Protein AF-A0A497SEB9-F1 (afdb_monomer_lite)

Structure (mmCIF, N/CA/C/O backbone):
data_AF-A0A497SEB9-F1
#
_entry.id   AF-A0A497SEB9-F1
#
loop_
_atom_site.group_PDB
_atom_site.id
_atom_site.type_symbol
_atom_site.label_atom_id
_atom_site.label_alt_id
_atom_site.label_comp_id
_atom_site.label_asym_id
_atom_site.label_entity_id
_atom_site.label_seq_id
_atom_site.pdbx_PDB_ins_code
_atom_site.Cartn_x
_atom_site.Cartn_y
_atom_site.Cartn_z
_atom_site.occupancy
_atom_site.B_iso_or_equiv
_atom_site.auth_seq_id
_atom_site.auth_comp_id
_atom_site.auth_asym_id
_atom_site.auth_atom_id
_atom_site.pdbx_PDB_model_num
ATOM 1 N N . MET A 1 1 ? 21.682 1.778 -22.127 1.00 56.69 1 MET A N 1
ATOM 2 C CA . MET A 1 1 ? 21.950 1.004 -20.897 1.00 56.69 1 MET A CA 1
ATOM 3 C C . MET A 1 1 ? 21.767 -0.451 -21.247 1.00 56.69 1 MET A C 1
ATOM 5 O O . MET A 1 1 ? 20.725 -0.800 -21.787 1.00 56.69 1 MET A O 1
ATOM 9 N N . ASP A 1 2 ? 22.779 -1.269 -21.008 1.00 78.88 2 ASP A N 1
ATOM 10 C CA . ASP A 1 2 ? 22.796 -2.646 -21.496 1.00 78.88 2 ASP A CA 1
ATOM 11 C C . ASP A 1 2 ? 21.951 -3.517 -20.563 1.00 78.88 2 ASP A C 1
ATOM 13 O O . ASP A 1 2 ? 21.949 -3.299 -19.348 1.00 78.88 2 ASP A O 1
ATOM 17 N N . PHE A 1 3 ? 21.255 -4.522 -21.093 1.00 71.31 3 PHE A N 1
ATOM 18 C CA . PHE A 1 3 ? 20.367 -5.392 -20.308 1.00 71.31 3 PHE A CA 1
ATOM 19 C C . PHE A 1 3 ? 21.062 -5.971 -19.057 1.00 71.31 3 PHE A C 1
ATOM 21 O O . PHE A 1 3 ? 20.499 -5.959 -17.961 1.00 71.31 3 PHE A O 1
ATOM 28 N N . GLY A 1 4 ? 22.339 -6.352 -19.175 1.00 78.81 4 GLY A N 1
ATOM 29 C CA . GLY A 1 4 ? 23.147 -6.822 -18.044 1.00 78.81 4 GLY A CA 1
ATOM 30 C C . GLY A 1 4 ? 23.343 -5.779 -16.936 1.00 78.81 4 GLY A C 1
ATOM 31 O O . GLY A 1 4 ? 23.284 -6.118 -15.755 1.00 78.81 4 GLY A O 1
ATOM 32 N N . THR A 1 5 ? 23.490 -4.499 -17.291 1.00 77.06 5 THR A N 1
ATOM 33 C CA . THR A 1 5 ? 23.619 -3.405 -16.311 1.00 77.06 5 THR A CA 1
ATOM 34 C C . THR A 1 5 ? 22.312 -3.160 -15.556 1.00 77.06 5 THR A C 1
ATOM 36 O O . THR A 1 5 ? 22.334 -2.914 -14.350 1.00 77.06 5 THR A O 1
ATOM 39 N N . THR A 1 6 ? 21.163 -3.312 -16.226 1.00 78.62 6 THR A N 1
ATOM 40 C CA . THR A 1 6 ? 19.843 -3.159 -15.592 1.00 78.62 6 THR A CA 1
ATOM 41 C C . THR A 1 6 ? 19.526 -4.298 -14.623 1.00 78.62 6 THR A C 1
ATOM 43 O O . THR A 1 6 ? 19.031 -4.049 -13.525 1.00 78.62 6 THR A O 1
ATOM 46 N N . LEU A 1 7 ? 19.895 -5.535 -14.969 1.00 74.75 7 LEU A N 1
ATOM 47 C CA . LEU A 1 7 ? 19.727 -6.713 -14.113 1.00 74.75 7 LEU A CA 1
ATOM 48 C C . LEU A 1 7 ? 20.609 -6.642 -12.861 1.00 74.75 7 LEU A C 1
ATOM 50 O O . LEU A 1 7 ? 20.145 -6.930 -11.756 1.00 74.75 7 LEU A O 1
ATOM 54 N N . ALA A 1 8 ? 21.858 -6.198 -13.022 1.00 81.62 8 ALA A N 1
ATOM 55 C CA . ALA A 1 8 ? 22.769 -5.980 -11.905 1.00 81.62 8 ALA A CA 1
ATOM 56 C C . ALA A 1 8 ? 22.248 -4.888 -10.957 1.00 81.62 8 ALA A C 1
ATOM 58 O O . ALA A 1 8 ? 22.219 -5.094 -9.743 1.00 81.62 8 ALA A O 1
ATOM 59 N N . ALA A 1 9 ? 21.767 -3.763 -11.498 1.00 77.81 9 ALA A N 1
ATOM 60 C CA . ALA A 1 9 ? 21.178 -2.691 -10.700 1.00 77.81 9 ALA A CA 1
ATOM 61 C C . ALA A 1 9 ? 19.960 -3.182 -9.900 1.00 77.81 9 ALA A C 1
ATOM 63 O O . ALA A 1 9 ? 19.887 -2.948 -8.695 1.00 77.81 9 ALA A O 1
ATOM 64 N N . PHE A 1 10 ? 19.060 -3.942 -10.533 1.00 78.06 10 PHE A N 1
ATOM 65 C CA . PHE A 1 10 ? 17.871 -4.493 -9.877 1.00 78.06 10 PHE A CA 1
ATOM 66 C C . PHE A 1 10 ? 18.226 -5.461 -8.739 1.00 78.06 10 PHE A C 1
ATOM 68 O O . PHE A 1 10 ? 17.668 -5.376 -7.642 1.00 78.06 10 PHE A O 1
ATOM 75 N N . GLY A 1 11 ? 19.199 -6.350 -8.974 1.00 85.06 11 GLY A N 1
ATOM 76 C CA . GLY A 1 11 ? 19.705 -7.270 -7.955 1.00 85.06 11 GLY A CA 1
ATOM 77 C C . GLY A 1 11 ? 20.298 -6.535 -6.751 1.00 85.06 11 GLY A C 1
ATOM 78 O O . GLY A 1 11 ? 19.994 -6.868 -5.604 1.00 85.06 11 GLY A O 1
ATOM 79 N N . ILE A 1 12 ? 21.076 -5.478 -6.998 1.00 89.50 12 ILE A N 1
ATOM 80 C CA . ILE A 1 12 ? 21.656 -4.638 -5.943 1.00 89.50 12 ILE A CA 1
ATOM 81 C C . ILE A 1 12 ? 20.555 -3.942 -5.131 1.00 89.50 12 ILE A C 1
ATOM 83 O O . ILE A 1 12 ? 20.603 -3.958 -3.899 1.00 89.50 12 ILE A O 1
ATOM 87 N N . THR A 1 13 ? 19.528 -3.385 -5.781 1.00 84.31 13 THR A N 1
ATOM 88 C CA . THR A 1 13 ? 18.417 -2.718 -5.083 1.00 84.31 13 THR A CA 1
ATOM 89 C C . THR A 1 13 ? 17.655 -3.676 -4.165 1.00 84.31 13 THR A C 1
ATOM 91 O O . THR A 1 13 ? 17.370 -3.326 -3.018 1.00 84.31 13 THR A O 1
ATOM 94 N N . ILE A 1 14 ? 17.378 -4.905 -4.619 1.00 85.44 14 ILE A N 1
ATOM 95 C CA . ILE A 1 14 ? 16.707 -5.928 -3.800 1.00 85.44 14 ILE A CA 1
ATOM 96 C C . ILE A 1 14 ? 17.558 -6.289 -2.576 1.00 85.44 14 ILE A C 1
ATOM 98 O O . ILE A 1 14 ? 17.033 -6.348 -1.461 1.00 85.44 14 ILE A O 1
ATOM 102 N N . CYS A 1 15 ? 18.869 -6.472 -2.752 1.00 86.31 15 CYS A N 1
ATOM 103 C CA . CYS A 1 15 ? 19.789 -6.757 -1.649 1.00 86.31 15 CYS A CA 1
ATOM 104 C C . CYS A 1 15 ? 19.810 -5.629 -0.607 1.00 86.31 15 CYS A C 1
ATOM 106 O O . CYS A 1 15 ? 19.742 -5.896 0.596 1.00 86.31 15 CYS A O 1
ATOM 108 N N . ILE A 1 16 ? 19.833 -4.369 -1.052 1.00 88.56 16 ILE A N 1
ATOM 109 C CA . ILE A 1 16 ? 19.788 -3.199 -0.165 1.00 88.56 16 ILE A CA 1
ATOM 110 C C . ILE A 1 16 ? 18.454 -3.141 0.590 1.00 88.56 16 ILE A C 1
ATOM 112 O O . ILE A 1 16 ? 18.451 -2.963 1.810 1.00 88.56 16 ILE A O 1
ATOM 116 N N . MET A 1 17 ? 17.321 -3.350 -0.089 1.00 81.56 17 MET A N 1
ATOM 117 C CA . MET A 1 17 ? 16.002 -3.361 0.556 1.00 81.56 17 MET A CA 1
ATOM 118 C C . MET A 1 17 ? 15.869 -4.488 1.586 1.00 81.56 17 MET A C 1
ATOM 120 O O . MET A 1 17 ? 15.369 -4.259 2.690 1.00 81.56 17 MET A O 1
ATOM 124 N N . ALA A 1 18 ? 16.350 -5.691 1.266 1.00 81.12 18 ALA A N 1
ATOM 125 C CA . ALA A 1 18 ? 16.335 -6.828 2.182 1.00 81.12 18 ALA A CA 1
ATOM 126 C C . ALA A 1 18 ? 17.196 -6.565 3.428 1.00 81.12 18 ALA A C 1
ATOM 128 O O . ALA A 1 18 ? 16.783 -6.867 4.554 1.00 81.12 18 ALA A O 1
ATOM 129 N N . PHE A 1 19 ? 18.368 -5.952 3.243 1.00 88.06 19 PHE A N 1
ATOM 130 C CA . PHE A 1 19 ? 19.245 -5.569 4.343 1.00 88.06 19 PHE A CA 1
ATOM 131 C C . PHE A 1 19 ? 18.614 -4.483 5.224 1.00 88.06 19 PHE A C 1
ATOM 133 O O . PHE A 1 19 ? 18.552 -4.643 6.445 1.00 88.06 19 PHE A O 1
ATOM 140 N N . ALA A 1 20 ? 18.063 -3.428 4.619 1.00 83.44 20 ALA A N 1
ATOM 141 C CA . ALA A 1 20 ? 17.374 -2.353 5.329 1.00 83.44 20 ALA A CA 1
ATOM 142 C C . ALA A 1 20 ? 16.159 -2.865 6.120 1.00 83.44 20 ALA A C 1
ATOM 144 O O . ALA A 1 20 ? 15.943 -2.465 7.263 1.00 83.44 20 ALA A O 1
ATOM 145 N N . TRP A 1 21 ? 15.396 -3.808 5.561 1.00 79.25 21 TRP A N 1
ATOM 146 C CA . TRP A 1 21 ? 14.272 -4.443 6.250 1.00 79.25 21 TRP A CA 1
ATOM 147 C C . TRP A 1 21 ? 14.711 -5.311 7.435 1.00 79.25 21 TRP A C 1
ATOM 149 O O . TRP A 1 21 ? 14.083 -5.309 8.496 1.00 79.25 21 TRP A O 1
ATOM 159 N N . ARG A 1 22 ? 15.821 -6.043 7.290 1.00 81.25 22 ARG A N 1
ATOM 160 C CA . ARG A 1 22 ? 16.395 -6.820 8.394 1.00 81.25 22 ARG A CA 1
ATOM 161 C C . ARG A 1 22 ? 16.927 -5.907 9.501 1.00 81.25 22 ARG A C 1
ATOM 163 O O . ARG A 1 22 ? 16.768 -6.235 10.676 1.00 81.25 22 ARG A O 1
ATOM 170 N N . ALA A 1 23 ? 17.517 -4.770 9.139 1.00 79.75 23 ALA A N 1
ATOM 171 C CA . ALA A 1 23 ? 17.982 -3.760 10.081 1.00 79.75 23 ALA A CA 1
ATOM 172 C C . ALA A 1 23 ? 16.814 -3.066 10.806 1.00 79.75 23 ALA A C 1
ATOM 174 O O . ALA A 1 23 ? 16.842 -2.944 12.031 1.00 79.75 23 ALA A O 1
ATOM 175 N N . SER A 1 24 ? 15.744 -2.694 10.097 1.00 76.44 24 SER A N 1
ATOM 176 C CA . SER A 1 24 ? 14.596 -1.992 10.689 1.00 76.44 24 SER A CA 1
ATOM 177 C C . SER A 1 24 ? 13.860 -2.834 11.733 1.00 76.44 24 SER A C 1
ATOM 179 O O . SER A 1 24 ? 13.468 -2.313 12.777 1.00 76.44 24 SER A O 1
ATOM 181 N N . ARG A 1 25 ? 13.773 -4.155 11.526 1.00 71.75 25 ARG A N 1
ATOM 182 C CA . ARG A 1 25 ? 13.224 -5.098 12.516 1.00 71.75 25 ARG A CA 1
ATOM 183 C C . ARG A 1 25 ? 14.022 -5.166 13.822 1.00 71.75 25 ARG A C 1
ATOM 185 O O . ARG A 1 25 ? 13.456 -5.572 14.833 1.00 71.75 25 ARG A O 1
ATOM 192 N N . ARG A 1 26 ? 15.311 -4.804 13.808 1.00 70.88 26 ARG A N 1
ATOM 193 C CA . ARG A 1 26 ? 16.162 -4.764 15.011 1.00 70.88 26 ARG A CA 1
ATOM 194 C C . ARG A 1 26 ? 16.017 -3.454 15.782 1.00 70.88 26 ARG A C 1
ATOM 196 O O . ARG A 1 26 ? 16.066 -3.479 17.003 1.00 70.88 26 ARG A O 1
ATOM 203 N N . VAL A 1 27 ? 15.839 -2.334 15.078 1.00 70.81 27 VAL A N 1
ATOM 204 C CA . VAL A 1 27 ? 15.757 -0.992 15.686 1.00 70.81 27 VAL A CA 1
ATOM 205 C C . VAL A 1 27 ? 14.356 -0.696 16.224 1.00 70.81 27 VAL A C 1
ATOM 207 O O . VAL A 1 27 ? 14.216 -0.131 17.303 1.00 70.81 27 VAL A O 1
ATOM 210 N N . ALA A 1 28 ? 13.314 -1.106 15.500 1.00 62.97 28 ALA A N 1
ATOM 211 C CA . ALA A 1 28 ? 11.925 -0.901 15.890 1.00 62.97 28 ALA A CA 1
ATOM 212 C C . ALA A 1 28 ? 11.182 -2.246 15.866 1.00 62.97 28 ALA A C 1
ATOM 214 O O . ALA A 1 28 ? 10.509 -2.560 14.876 1.00 62.97 28 ALA A O 1
ATOM 215 N N . PRO A 1 29 ? 11.294 -3.076 16.923 1.00 64.88 29 PRO A N 1
ATOM 216 C CA . PRO A 1 29 ? 10.460 -4.264 17.038 1.00 64.88 29 PRO A CA 1
ATOM 217 C C . PRO A 1 29 ? 8.998 -3.824 16.949 1.00 64.88 29 PRO A C 1
ATOM 219 O O . PRO A 1 29 ? 8.572 -2.909 17.653 1.00 64.88 29 PRO A O 1
ATOM 222 N N . GLY A 1 30 ? 8.247 -4.433 16.028 1.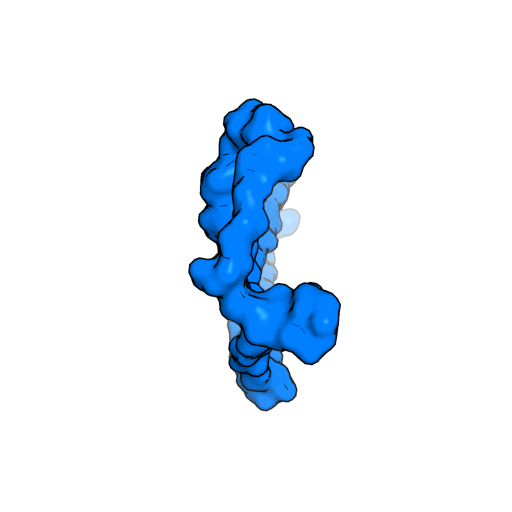00 59.28 30 GLY A N 1
ATOM 223 C CA . GLY A 1 30 ? 6.873 -4.042 15.730 1.00 59.28 30 GLY A CA 1
ATOM 224 C C . GLY A 1 30 ? 6.012 -4.081 16.987 1.00 59.28 30 GLY A C 1
ATOM 225 O O . GLY A 1 30 ? 5.547 -5.141 17.402 1.00 59.28 30 GLY A O 1
ATOM 226 N N . ARG A 1 31 ? 5.791 -2.920 17.604 1.00 53.44 31 ARG A N 1
ATOM 227 C CA . ARG A 1 31 ? 4.904 -2.789 18.752 1.00 53.44 31 ARG A CA 1
ATOM 228 C C . ARG A 1 31 ? 3.487 -2.878 18.198 1.00 53.44 31 ARG A C 1
ATOM 230 O O . ARG A 1 31 ? 3.000 -1.917 17.609 1.00 53.44 31 ARG A O 1
ATOM 237 N N . ARG A 1 32 ? 2.837 -4.039 18.335 1.00 54.44 32 ARG A N 1
ATOM 238 C CA . ARG A 1 32 ? 1.389 -4.160 18.100 1.00 54.44 32 ARG A CA 1
ATOM 239 C C . ARG A 1 32 ? 0.710 -3.144 19.017 1.00 54.44 32 ARG A C 1
ATOM 241 O O . ARG A 1 32 ? 0.660 -3.351 20.230 1.00 54.44 32 ARG A O 1
ATOM 248 N N . SER A 1 33 ? 0.287 -2.001 18.478 1.00 50.97 33 SER A N 1
ATOM 249 C CA . SER A 1 33 ? -0.394 -1.001 19.287 1.00 50.97 33 SER A CA 1
ATOM 250 C C . SER A 1 33 ? -1.788 -1.535 19.606 1.00 50.97 33 SER A C 1
ATOM 252 O O . SER A 1 33 ? -2.694 -1.507 18.780 1.00 50.97 33 SER A O 1
ATOM 254 N N . LYS A 1 34 ? -1.966 -2.015 20.841 1.00 55.09 34 LYS A N 1
ATOM 255 C CA . LYS A 1 34 ? -3.285 -2.375 21.389 1.00 55.09 34 LYS A CA 1
ATOM 256 C C . LYS A 1 34 ? -4.281 -1.204 21.346 1.00 55.09 34 LYS A C 1
ATOM 258 O O . LYS A 1 34 ? -5.478 -1.399 21.460 1.00 55.09 34 LYS A O 1
ATOM 263 N N . GLY A 1 35 ? -3.795 0.026 21.154 1.00 51.34 35 GLY A N 1
ATOM 264 C CA . GLY A 1 35 ? -4.616 1.236 21.097 1.00 51.34 35 GLY A CA 1
ATOM 265 C C . GLY A 1 35 ? -5.582 1.320 19.912 1.00 51.34 35 GLY A C 1
ATOM 266 O O . GLY A 1 35 ? -6.419 2.209 19.913 1.00 51.34 35 GLY A O 1
ATOM 267 N N . LYS A 1 36 ? -5.495 0.422 18.920 1.00 5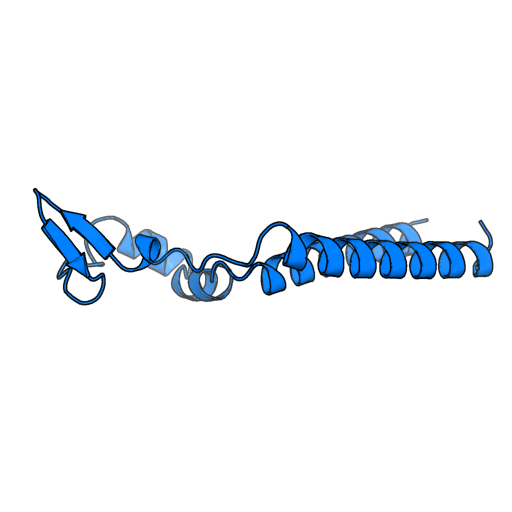4.47 36 LYS A N 1
ATOM 268 C CA . LYS A 1 36 ? -6.496 0.329 17.842 1.00 54.47 36 LYS A CA 1
ATOM 269 C C . LYS A 1 36 ? -7.658 -0.620 18.161 1.00 54.47 36 LYS A C 1
ATOM 271 O O . LYS A 1 36 ? -8.538 -0.761 17.325 1.00 54.47 36 LYS A O 1
ATOM 276 N N . GLU A 1 37 ? -7.651 -1.279 19.321 1.00 57.62 37 GLU A N 1
ATOM 277 C CA . GLU A 1 37 ? -8.678 -2.260 19.717 1.00 57.62 37 GLU A CA 1
ATOM 278 C C . GLU A 1 37 ? -9.726 -1.677 20.684 1.00 57.62 37 GLU A C 1
ATOM 280 O O . GLU A 1 37 ? -10.743 -2.316 20.950 1.00 57.62 37 GLU A O 1
ATOM 285 N N . SER A 1 38 ? -9.506 -0.459 21.192 1.00 60.97 38 SER A N 1
ATOM 286 C CA . SER A 1 38 ? -10.391 0.198 22.160 1.00 60.97 38 SER A CA 1
ATOM 287 C C . SER A 1 38 ? -10.682 1.643 21.766 1.00 60.97 38 SER A C 1
ATOM 289 O O . SER A 1 38 ? -9.755 2.393 21.455 1.00 60.97 38 SER A O 1
ATOM 291 N N . MET A 1 39 ? -11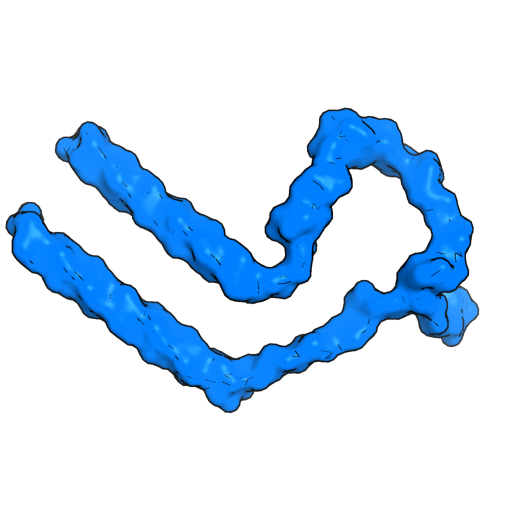.945 2.044 21.849 1.00 65.94 39 MET A N 1
ATOM 292 C CA . MET A 1 39 ? -12.400 3.420 21.700 1.00 65.94 39 MET A CA 1
ATOM 293 C C . MET A 1 39 ? -12.560 4.053 23.086 1.00 65.94 39 MET A C 1
ATOM 295 O O . MET A 1 39 ? -12.996 3.403 24.032 1.00 65.94 39 MET A O 1
ATOM 299 N N . TYR A 1 40 ? -12.183 5.321 23.229 1.00 64.19 40 TYR A N 1
ATOM 300 C CA . TYR A 1 40 ? -12.452 6.068 24.454 1.00 64.19 40 TYR A CA 1
ATOM 301 C C . TYR A 1 40 ? -13.808 6.752 24.319 1.00 64.19 40 TYR A C 1
ATOM 303 O O . TYR A 1 40 ? -13.986 7.565 23.410 1.00 64.19 40 TYR A O 1
ATOM 311 N N . ALA A 1 41 ? -14.747 6.435 25.205 1.00 68.50 41 ALA A N 1
ATOM 312 C CA . ALA A 1 41 ? -16.037 7.106 25.256 1.00 68.50 41 ALA A CA 1
ATOM 313 C C . ALA A 1 41 ? -16.315 7.560 26.691 1.00 68.50 41 ALA A C 1
ATOM 315 O O . ALA A 1 41 ? -16.355 6.752 27.612 1.00 68.50 41 ALA A O 1
ATOM 316 N N . CYS A 1 42 ? -16.483 8.873 26.871 1.00 69.38 42 CYS A N 1
ATOM 317 C CA . CYS A 1 42 ? -16.981 9.488 28.107 1.00 69.38 42 CYS A CA 1
ATOM 318 C C . CYS A 1 42 ? -16.299 9.040 29.417 1.00 69.38 42 CYS A C 1
ATOM 320 O O . CYS A 1 42 ? -16.964 8.919 30.438 1.00 69.38 42 CYS A O 1
ATOM 322 N N . GLY A 1 43 ? -14.980 8.826 29.418 1.00 72.12 43 GLY A N 1
ATOM 323 C CA . GLY A 1 43 ? -14.256 8.417 30.629 1.00 72.12 43 GLY A CA 1
ATOM 324 C C . GLY A 1 43 ? -13.821 6.955 30.640 1.00 72.12 43 GLY A C 1
ATOM 325 O O . GLY A 1 43 ? -12.908 6.604 31.387 1.00 72.12 43 GLY A O 1
ATOM 326 N N . GLU A 1 44 ? -14.406 6.123 29.778 1.00 68.38 44 GLU A N 1
ATOM 327 C CA . GLU A 1 44 ? -14.227 4.675 29.796 1.00 68.38 44 GLU A CA 1
ATOM 328 C C . GLU A 1 44 ? -13.607 4.158 28.488 1.00 68.38 44 GLU A C 1
ATOM 330 O O . GLU A 1 44 ? -13.807 4.709 27.400 1.00 68.38 44 GLU A O 1
ATOM 335 N N . LYS A 1 45 ? -12.795 3.100 28.594 1.00 66.19 45 LYS A N 1
ATOM 336 C CA . LYS A 1 45 ? -12.265 2.385 27.427 1.00 66.19 45 LYS A CA 1
ATOM 337 C C . LYS A 1 45 ? -13.283 1.329 27.020 1.00 66.19 45 LYS A C 1
ATOM 339 O O . LYS A 1 45 ? -13.329 0.272 27.639 1.00 66.19 45 LYS A O 1
ATOM 344 N N . LEU A 1 46 ? -14.044 1.597 25.967 1.00 70.00 46 LEU A N 1
ATOM 345 C CA . LEU A 1 46 ? -14.882 0.585 25.339 1.00 70.00 46 LEU A CA 1
ATOM 346 C C . LEU A 1 46 ? -14.059 -0.240 24.352 1.00 70.00 46 LEU A C 1
ATOM 348 O O . LEU A 1 46 ? -13.324 0.302 23.523 1.00 70.00 46 LEU A O 1
ATOM 352 N N . GLY A 1 47 ? -14.191 -1.562 24.418 1.00 63.81 47 GLY A N 1
ATOM 353 C CA . GLY A 1 47 ? -13.759 -2.425 23.327 1.00 63.81 47 GLY A CA 1
ATOM 354 C C . GLY A 1 47 ? -14.598 -2.141 22.082 1.00 63.81 47 GLY A C 1
ATOM 355 O O . GLY A 1 47 ? -15.787 -1.850 22.184 1.00 63.81 47 GLY A O 1
ATOM 356 N N . ILE A 1 48 ? -14.005 -2.249 20.891 1.00 63.72 48 ILE A N 1
ATOM 357 C CA . ILE A 1 48 ? -14.758 -2.104 19.627 1.00 63.72 48 ILE A CA 1
ATOM 358 C C . ILE A 1 48 ? -15.903 -3.139 19.532 1.00 63.72 48 ILE A C 1
ATOM 360 O O . ILE A 1 48 ? -16.900 -2.897 18.862 1.00 63.72 48 ILE A O 1
ATOM 364 N N . ALA A 1 49 ? -15.781 -4.278 20.222 1.00 61.94 49 ALA A N 1
ATOM 365 C CA . ALA A 1 49 ? -16.832 -5.293 20.318 1.00 61.94 49 ALA A CA 1
ATOM 366 C C . ALA A 1 49 ? -18.007 -4.885 21.231 1.00 61.94 49 ALA A C 1
ATOM 368 O O . ALA A 1 49 ? -19.121 -5.349 21.015 1.00 61.94 49 ALA A O 1
ATOM 369 N N . ASP A 1 50 ? -17.762 -4.009 22.210 1.00 61.72 50 ASP A N 1
ATOM 370 C CA . ASP A 1 50 ? -18.751 -3.565 23.204 1.00 61.72 50 ASP A CA 1
ATOM 371 C C . ASP A 1 50 ? -19.418 -2.243 22.802 1.00 61.72 50 ASP A C 1
ATOM 373 O O . ASP A 1 50 ? -20.429 -1.833 23.375 1.00 61.72 50 ASP A O 1
ATOM 377 N N . SER A 1 51 ? -18.861 -1.548 21.803 1.00 63.16 51 SER A N 1
ATOM 378 C CA . SER A 1 51 ? -19.463 -0.338 21.265 1.00 63.16 51 SER A CA 1
ATOM 379 C C . SER A 1 51 ? -20.686 -0.705 20.427 1.00 63.16 51 SER A C 1
ATOM 381 O O . SER A 1 51 ? -20.565 -1.040 19.250 1.00 63.16 51 SER A O 1
ATOM 383 N N . ASN A 1 52 ? -21.878 -0.580 21.011 1.00 60.84 52 ASN A N 1
ATOM 384 C CA . ASN A 1 52 ? -23.150 -0.675 20.291 1.00 60.84 52 ASN A CA 1
ATOM 385 C C . ASN A 1 52 ? -23.446 0.619 19.506 1.00 60.84 52 ASN A C 1
ATOM 387 O O . ASN A 1 52 ? -24.558 1.142 19.534 1.00 60.84 52 ASN A O 1
ATOM 391 N N . VAL A 1 53 ? -22.416 1.197 18.877 1.00 61.94 53 VAL A N 1
ATOM 392 C CA . VAL A 1 53 ? -22.571 2.358 18.001 1.00 61.94 53 VAL A CA 1
ATOM 393 C C . VAL A 1 53 ? -23.201 1.834 16.714 1.00 61.94 53 VAL A C 1
ATOM 395 O O . VAL A 1 53 ? -22.541 1.067 16.009 1.00 61.94 53 VAL A O 1
ATOM 398 N N . PRO A 1 54 ? -24.455 2.205 16.398 1.00 56.81 54 PRO A N 1
ATOM 399 C CA . PRO A 1 54 ? -25.097 1.755 15.176 1.00 56.81 54 PRO A CA 1
ATOM 400 C C . PRO A 1 54 ? -24.281 2.263 13.990 1.00 56.81 54 PRO A C 1
ATOM 402 O O . PRO A 1 54 ? -24.203 3.471 13.726 1.00 56.81 54 PRO A O 1
ATOM 405 N N . VAL A 1 55 ? -23.659 1.320 13.278 1.00 55.28 55 VAL A N 1
ATOM 406 C CA . VAL A 1 55 ? -22.900 1.559 12.040 1.00 55.28 55 VAL A CA 1
ATOM 407 C C . VAL A 1 55 ? -23.809 2.202 10.981 1.00 55.28 55 VAL A C 1
ATOM 409 O O . VAL A 1 55 ? -23.326 2.843 10.049 1.00 55.28 55 VAL A O 1
ATOM 412 N N . GLU A 1 56 ? -25.135 2.095 11.151 1.00 57.25 56 GLU A N 1
ATOM 413 C CA . GLU A 1 56 ? -26.137 2.701 10.278 1.00 57.25 56 GLU A CA 1
ATOM 414 C C . GLU A 1 56 ? -26.200 4.235 10.342 1.00 57.25 56 GLU A C 1
ATOM 416 O O . GLU A 1 56 ? -26.791 4.858 9.457 1.00 57.25 56 GLU A O 1
ATOM 421 N N . SER A 1 57 ? -25.609 4.882 11.350 1.00 63.56 57 SER A N 1
ATOM 422 C CA . SER A 1 57 ? -25.806 6.319 11.541 1.00 63.56 57 SER A CA 1
ATOM 423 C C . SER A 1 57 ? -24.828 7.168 10.703 1.00 63.56 57 SER A C 1
ATOM 425 O O . SER A 1 57 ? -23.620 7.216 10.918 1.00 63.56 57 SER A O 1
ATOM 427 N N . PHE A 1 58 ? -25.396 7.862 9.710 1.00 62.72 58 PHE A N 1
ATOM 428 C CA . PHE A 1 58 ? -24.820 8.933 8.88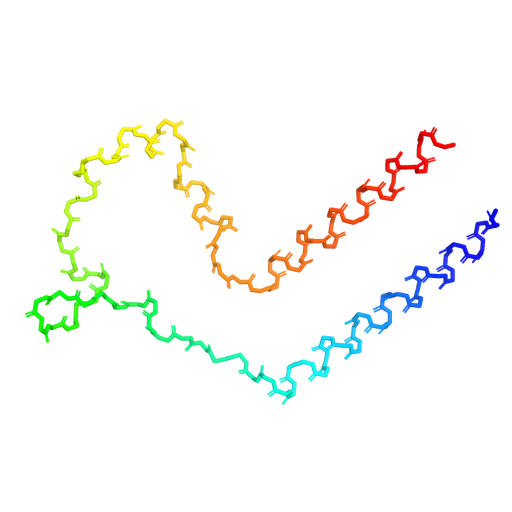1 1.00 62.72 58 PHE A CA 1
ATOM 429 C C . PHE A 1 58 ? -24.026 8.545 7.618 1.00 62.72 58 PHE A C 1
ATOM 431 O O . PHE A 1 58 ? -24.347 9.046 6.542 1.00 62.72 58 PHE A O 1
ATOM 438 N N . TYR A 1 59 ? -23.037 7.647 7.682 1.00 62.34 59 TYR A N 1
ATOM 439 C CA . TYR A 1 59 ? -22.176 7.339 6.515 1.00 62.34 59 TYR A CA 1
ATOM 440 C C . TYR A 1 59 ? -22.476 6.004 5.822 1.00 6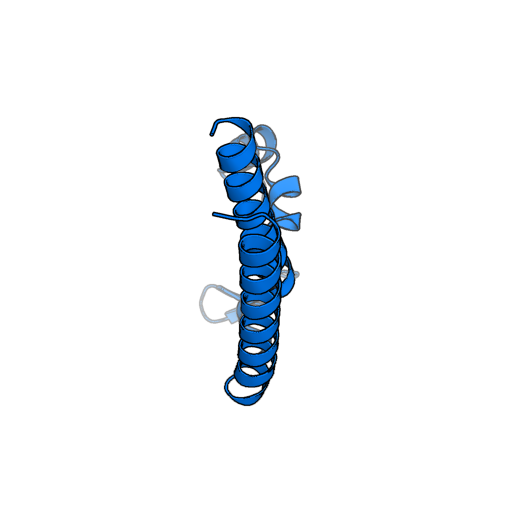2.34 59 TYR A C 1
ATOM 442 O O . TYR A 1 59 ? -21.855 5.697 4.804 1.00 62.34 59 TYR A O 1
ATOM 450 N N . ALA A 1 60 ? -23.442 5.224 6.315 1.00 63.78 60 ALA A N 1
ATOM 451 C CA . ALA A 1 60 ? -23.738 3.879 5.815 1.00 63.78 60 ALA A CA 1
ATOM 452 C C . ALA A 1 60 ? -24.078 3.837 4.313 1.00 63.78 60 ALA A C 1
ATOM 454 O O . ALA A 1 60 ? -23.634 2.938 3.602 1.00 63.78 60 ALA A O 1
ATOM 455 N N . SER A 1 61 ? -24.798 4.840 3.801 1.00 63.41 61 SER A N 1
ATOM 456 C CA . SER A 1 61 ? -25.135 4.929 2.371 1.00 63.41 61 SER A CA 1
ATOM 457 C C . SER A 1 61 ? -23.893 5.164 1.497 1.00 63.41 61 SER A C 1
ATOM 459 O O . SER A 1 61 ? -23.698 4.497 0.481 1.00 63.41 61 SER A O 1
ATOM 461 N N . ILE A 1 62 ? -22.988 6.043 1.942 1.00 67.50 62 ILE A N 1
ATOM 462 C CA . ILE A 1 62 ? -21.719 6.331 1.257 1.00 67.50 62 ILE A CA 1
ATOM 463 C C . ILE A 1 62 ? -20.780 5.120 1.342 1.00 67.50 62 ILE A C 1
ATOM 465 O O . ILE A 1 62 ? -20.164 4.745 0.347 1.00 67.50 62 ILE A O 1
ATOM 469 N N . ALA A 1 63 ? -20.704 4.470 2.505 1.00 64.50 63 ALA A N 1
ATOM 470 C CA . ALA A 1 63 ? -19.886 3.280 2.717 1.00 64.50 63 ALA A CA 1
ATOM 471 C C . ALA A 1 63 ? -20.346 2.098 1.845 1.00 64.50 63 ALA A C 1
ATOM 473 O O . ALA A 1 63 ? -19.508 1.440 1.224 1.00 64.50 63 ALA A O 1
ATOM 474 N N . ASN A 1 64 ? -21.660 1.875 1.724 1.00 69.12 64 ASN A N 1
ATOM 475 C CA . ASN A 1 64 ? -22.222 0.851 0.841 1.00 69.12 64 ASN A CA 1
ATOM 476 C C . ASN A 1 64 ? -21.983 1.166 -0.640 1.00 69.12 64 ASN A C 1
ATOM 478 O O . ASN A 1 64 ? -21.556 0.285 -1.390 1.00 69.12 64 ASN A O 1
ATOM 482 N N . ALA A 1 65 ? -22.188 2.418 -1.064 1.00 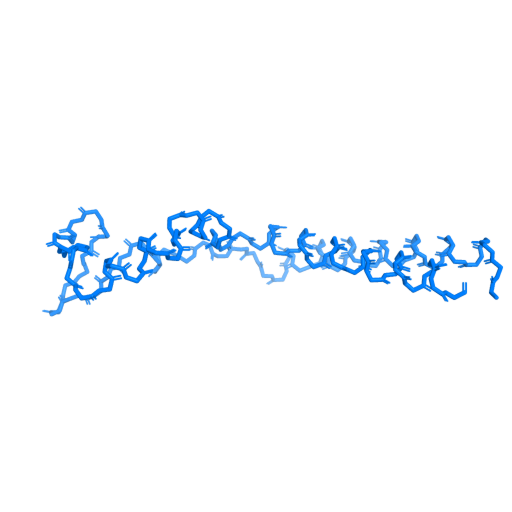71.94 65 ALA A N 1
ATOM 483 C CA . ALA A 1 65 ? -21.919 2.839 -2.440 1.00 71.94 65 ALA A CA 1
ATOM 484 C C . ALA A 1 65 ? -20.432 2.679 -2.811 1.00 71.94 65 ALA A C 1
ATOM 486 O O . ALA A 1 65 ? -20.106 2.186 -3.890 1.00 71.94 65 ALA A O 1
ATOM 487 N N . ALA A 1 66 ? -19.527 3.017 -1.890 1.00 69.25 66 ALA A N 1
ATOM 488 C CA . ALA A 1 66 ? -18.084 2.873 -2.067 1.00 69.25 66 ALA A CA 1
ATOM 489 C C . ALA A 1 66 ? -17.570 1.435 -1.857 1.00 69.25 66 ALA A C 1
ATOM 491 O O . ALA A 1 66 ? -16.376 1.185 -2.033 1.00 69.25 66 ALA A O 1
ATOM 492 N N . ARG A 1 67 ? -18.438 0.486 -1.466 1.00 69.38 67 ARG A N 1
ATOM 493 C CA . ARG A 1 67 ? -18.054 -0.870 -1.027 1.00 69.38 67 ARG A CA 1
ATOM 494 C C . ARG A 1 67 ? -16.901 -0.835 -0.017 1.00 69.38 67 ARG A C 1
ATOM 496 O O . ARG A 1 67 ? -15.943 -1.602 -0.134 1.00 69.38 67 ARG A O 1
ATOM 503 N N . ALA A 1 68 ? -16.988 0.067 0.960 1.00 63.47 68 ALA A N 1
ATOM 504 C CA . ALA A 1 68 ? -15.938 0.333 1.942 1.00 63.47 68 ALA A CA 1
ATOM 505 C C . ALA A 1 68 ? -15.508 -0.925 2.720 1.00 63.47 68 ALA A C 1
ATOM 507 O O . ALA A 1 68 ? -14.338 -1.054 3.080 1.00 63.47 68 ALA A O 1
ATOM 508 N N . ASP A 1 69 ? -16.401 -1.905 2.875 1.00 63.28 69 ASP A N 1
ATOM 509 C CA . ASP A 1 69 ? -16.078 -3.208 3.467 1.00 63.28 69 ASP A CA 1
ATOM 510 C C . ASP A 1 69 ? -14.957 -3.941 2.717 1.00 63.28 69 ASP A C 1
ATOM 512 O O . ASP A 1 69 ? -14.108 -4.578 3.335 1.00 63.28 69 ASP A O 1
ATOM 516 N N . ARG A 1 70 ? -14.867 -3.780 1.390 1.00 62.88 70 ARG A N 1
ATOM 517 C CA . ARG A 1 70 ? -13.764 -4.341 0.591 1.00 62.88 70 ARG A CA 1
ATOM 518 C C . ARG A 1 70 ? -12.456 -3.567 0.767 1.00 62.88 70 ARG A C 1
ATOM 520 O O . ARG A 1 70 ? -11.377 -4.141 0.633 1.00 62.88 70 ARG A O 1
ATOM 527 N N . LEU A 1 71 ? -12.529 -2.269 1.073 1.00 61.50 71 LEU A N 1
ATOM 528 C CA . LEU A 1 71 ? -11.353 -1.436 1.358 1.00 61.50 71 LEU A CA 1
ATOM 529 C C . LEU A 1 71 ? -10.757 -1.728 2.735 1.00 61.50 71 LEU A C 1
ATOM 531 O O . LEU A 1 71 ? -9.548 -1.569 2.921 1.00 61.50 71 LEU A O 1
ATOM 535 N N . ARG A 1 72 ? -11.579 -2.189 3.679 1.00 62.59 72 ARG A N 1
ATOM 536 C CA . ARG A 1 72 ? -11.141 -2.569 5.024 1.00 62.59 72 ARG A CA 1
ATOM 537 C C . ARG A 1 72 ? -10.118 -3.703 4.990 1.00 62.59 72 ARG A C 1
ATOM 539 O O . ARG A 1 72 ? -9.105 -3.622 5.683 1.00 62.59 72 ARG A O 1
ATOM 546 N N . ASP A 1 73 ? -10.305 -4.687 4.111 1.00 63.34 73 ASP A N 1
ATOM 547 C CA . ASP A 1 73 ? -9.304 -5.732 3.888 1.00 63.34 73 ASP A CA 1
ATOM 548 C C . ASP A 1 73 ? -8.015 -5.160 3.292 1.00 63.34 73 ASP A C 1
ATOM 550 O O . ASP A 1 73 ? -6.917 -5.537 3.703 1.00 63.34 73 ASP A O 1
ATOM 554 N N . ALA A 1 74 ? -8.116 -4.210 2.361 1.00 62.09 74 ALA A N 1
ATOM 555 C CA . ALA A 1 74 ? -6.948 -3.556 1.774 1.00 62.09 74 ALA A CA 1
ATOM 556 C C . ALA A 1 74 ? -6.163 -2.697 2.791 1.00 62.09 74 ALA A C 1
ATOM 558 O O . ALA A 1 74 ? -4.952 -2.548 2.647 1.00 62.09 74 ALA A O 1
ATOM 559 N N . HIS A 1 75 ? -6.827 -2.182 3.833 1.00 66.06 75 HIS A N 1
ATOM 560 C CA . HIS A 1 75 ? -6.270 -1.280 4.851 1.00 66.06 75 HIS A CA 1
ATOM 561 C C . HIS A 1 75 ? -6.175 -1.931 6.237 1.00 66.06 75 HIS A C 1
ATOM 563 O O . HIS A 1 75 ? -6.438 -1.322 7.272 1.00 66.06 75 HIS A O 1
ATOM 569 N N . ASN A 1 76 ? -5.717 -3.177 6.280 1.00 68.00 76 ASN A N 1
ATOM 570 C CA . ASN A 1 76 ? -5.539 -3.943 7.512 1.00 68.00 76 ASN A CA 1
ATOM 571 C C . ASN A 1 76 ? -4.311 -3.527 8.357 1.00 68.00 76 ASN A C 1
ATOM 573 O O . ASN A 1 76 ? -3.936 -4.223 9.298 1.00 68.00 76 ASN A O 1
ATOM 577 N N . GLY A 1 77 ? -3.658 -2.399 8.040 1.00 68.00 77 GLY A N 1
ATOM 578 C CA . GLY A 1 77 ? -2.540 -1.855 8.824 1.00 68.00 77 GLY A CA 1
ATOM 579 C C . GLY A 1 77 ? -1.268 -2.715 8.812 1.00 68.00 77 GLY A C 1
ATOM 580 O O . GLY A 1 77 ? -0.334 -2.445 9.565 1.00 68.00 77 GLY A O 1
ATOM 581 N N . SER A 1 78 ? -1.218 -3.755 7.975 1.00 75.44 78 SER A N 1
ATOM 582 C CA . SER A 1 78 ? -0.071 -4.653 7.871 1.00 75.44 78 SER A CA 1
ATOM 583 C C . SER A 1 78 ? 1.022 -4.014 7.025 1.00 75.44 78 SER A C 1
ATOM 585 O O . SER A 1 78 ? 0.904 -3.921 5.804 1.00 75.44 78 SER A O 1
ATOM 587 N N . LEU A 1 79 ? 2.123 -3.626 7.675 1.00 75.56 79 LEU A N 1
ATOM 588 C CA . LEU A 1 79 ? 3.297 -3.044 7.018 1.00 75.56 79 LEU A CA 1
ATOM 589 C C . LEU A 1 79 ? 3.796 -3.908 5.849 1.00 75.56 79 LEU A C 1
ATOM 591 O O . LEU A 1 79 ? 4.178 -3.380 4.810 1.00 75.56 79 LEU A O 1
ATOM 595 N N . SER A 1 80 ? 3.742 -5.236 5.995 1.00 77.00 80 SER A N 1
ATOM 596 C CA . SER A 1 80 ? 4.127 -6.166 4.930 1.00 77.00 80 SER A CA 1
ATOM 597 C C . SER A 1 80 ? 3.278 -5.982 3.674 1.00 77.00 80 SER A C 1
ATOM 599 O O . SER A 1 80 ? 3.825 -5.996 2.580 1.00 77.00 80 SER A O 1
ATOM 601 N N . ARG A 1 81 ? 1.961 -5.783 3.821 1.00 76.12 81 ARG A N 1
ATOM 602 C CA . ARG A 1 81 ? 1.039 -5.618 2.689 1.00 76.12 81 ARG A CA 1
ATOM 603 C C . ARG A 1 81 ? 1.314 -4.305 1.958 1.00 76.12 81 ARG A C 1
ATOM 605 O O . ARG A 1 81 ? 1.374 -4.301 0.735 1.00 76.12 81 ARG A O 1
ATOM 612 N N . TYR A 1 82 ? 1.569 -3.224 2.697 1.00 80.00 82 TYR A N 1
ATOM 613 C CA . TYR A 1 82 ? 1.956 -1.933 2.116 1.00 80.00 82 TYR A CA 1
ATOM 614 C C . TYR A 1 82 ? 3.287 -2.004 1.364 1.00 80.00 82 TYR A C 1
ATOM 616 O O . TYR A 1 82 ? 3.368 -1.520 0.241 1.00 80.00 82 TYR A O 1
ATOM 624 N N . LEU A 1 83 ? 4.307 -2.652 1.934 1.00 82.38 83 LEU A N 1
ATOM 625 C CA . LEU A 1 83 ? 5.590 -2.866 1.252 1.00 82.38 83 LEU A CA 1
ATOM 626 C C . LEU A 1 83 ? 5.418 -3.656 -0.049 1.00 82.38 83 LEU A C 1
ATOM 628 O O . LEU A 1 83 ? 6.018 -3.293 -1.057 1.00 82.38 83 LEU A O 1
ATOM 632 N N . THR A 1 84 ? 4.570 -4.690 -0.053 1.00 84.62 84 THR A N 1
ATOM 633 C CA . THR A 1 84 ? 4.245 -5.440 -1.275 1.00 84.62 84 THR A CA 1
ATOM 634 C C . THR A 1 84 ? 3.594 -4.546 -2.327 1.00 84.62 84 THR A C 1
ATOM 636 O O . THR A 1 84 ? 4.001 -4.598 -3.482 1.00 84.62 84 THR A O 1
ATOM 639 N N . TRP A 1 85 ? 2.636 -3.695 -1.945 1.00 84.69 85 TRP A N 1
ATOM 640 C CA . TRP A 1 85 ? 1.996 -2.753 -2.870 1.00 84.69 85 TRP A CA 1
ATOM 641 C C . TRP A 1 85 ? 2.968 -1.710 -3.426 1.00 84.69 85 TRP A C 1
ATOM 643 O O . TRP A 1 85 ? 2.951 -1.446 -4.625 1.00 84.69 85 TRP A O 1
ATOM 653 N N . VAL A 1 86 ? 3.847 -1.156 -2.586 1.00 86.62 86 VAL A N 1
ATOM 654 C CA . VAL A 1 86 ? 4.878 -0.198 -3.017 1.00 86.62 86 VAL A CA 1
ATOM 655 C C . VAL A 1 86 ? 5.844 -0.855 -3.998 1.00 86.62 86 VAL A C 1
ATOM 657 O O . VAL A 1 86 ? 6.121 -0.298 -5.058 1.00 86.62 86 VAL A O 1
ATOM 660 N N . PHE A 1 87 ? 6.320 -2.060 -3.682 1.00 87.88 87 PHE A N 1
ATOM 661 C CA . PHE A 1 87 ? 7.225 -2.796 -4.559 1.00 87.88 87 PHE A CA 1
ATOM 662 C C . PHE A 1 87 ? 6.551 -3.168 -5.887 1.00 87.88 87 PHE A C 1
ATOM 664 O O . PHE A 1 87 ? 7.122 -2.932 -6.948 1.00 87.88 87 PHE A O 1
ATOM 671 N N . ALA A 1 88 ? 5.315 -3.673 -5.847 1.00 90.12 88 ALA A N 1
ATOM 672 C CA . ALA A 1 88 ? 4.539 -3.989 -7.044 1.00 90.12 88 ALA A CA 1
ATOM 673 C C . ALA A 1 88 ? 4.298 -2.750 -7.923 1.00 90.12 88 ALA A C 1
ATOM 675 O O . ALA A 1 88 ? 4.461 -2.824 -9.139 1.00 90.12 88 ALA A O 1
ATOM 676 N N . GLY A 1 89 ? 3.976 -1.602 -7.317 1.00 89.44 89 GLY A N 1
ATOM 677 C CA . GLY A 1 89 ? 3.818 -0.335 -8.032 1.00 89.44 89 GLY A CA 1
ATOM 678 C C . GLY A 1 89 ? 5.114 0.127 -8.696 1.00 89.44 89 GLY A C 1
ATOM 679 O O . GLY A 1 89 ? 5.103 0.524 -9.858 1.00 89.44 89 GLY A O 1
ATOM 680 N N . MET A 1 90 ? 6.247 0.006 -8.001 1.00 88.56 90 MET A N 1
ATOM 681 C CA . MET A 1 90 ? 7.558 0.353 -8.553 1.00 88.56 90 MET A CA 1
ATOM 682 C C . MET A 1 90 ? 7.916 -0.521 -9.764 1.00 88.56 90 MET A C 1
ATOM 684 O O . MET A 1 90 ? 8.333 0.001 -10.797 1.00 88.56 90 MET A O 1
ATOM 688 N N . VAL A 1 91 ? 7.692 -1.837 -9.668 1.00 92.06 91 VAL A N 1
ATOM 689 C CA . VAL A 1 91 ? 7.893 -2.779 -10.782 1.00 92.06 91 VAL A CA 1
ATOM 690 C C . VAL A 1 91 ? 6.988 -2.429 -11.964 1.00 92.06 91 VAL A C 1
ATOM 692 O O . VAL A 1 91 ? 7.454 -2.408 -13.100 1.00 92.06 91 VAL A O 1
ATOM 695 N N . ALA A 1 92 ? 5.716 -2.113 -11.710 1.00 90.81 92 ALA A N 1
ATOM 696 C CA . ALA A 1 92 ? 4.763 -1.754 -12.755 1.00 90.81 92 ALA A CA 1
ATOM 697 C C . ALA A 1 92 ? 5.171 -0.476 -13.505 1.00 90.81 92 ALA A C 1
ATOM 699 O O . ALA A 1 92 ? 5.127 -0.452 -14.733 1.00 90.81 92 ALA A O 1
ATOM 700 N N . VAL A 1 93 ? 5.622 0.562 -12.791 1.00 91.00 93 VAL A N 1
ATOM 701 C CA . VAL A 1 93 ? 6.106 1.806 -13.411 1.00 91.00 93 VAL A CA 1
ATOM 702 C C . VAL A 1 93 ? 7.364 1.553 -14.239 1.00 91.00 93 VAL A C 1
ATOM 704 O O . VAL A 1 93 ? 7.457 2.037 -15.363 1.00 91.00 93 VAL A O 1
ATOM 707 N N . MET A 1 94 ? 8.313 0.759 -13.735 1.00 86.31 94 MET A N 1
ATOM 708 C CA . MET A 1 94 ? 9.506 0.407 -14.511 1.00 86.31 94 MET A CA 1
ATOM 709 C C . MET A 1 94 ? 9.167 -0.390 -15.773 1.00 86.31 94 MET A C 1
ATOM 711 O O . MET A 1 94 ? 9.704 -0.091 -16.836 1.00 86.31 94 MET A O 1
ATOM 715 N N . ALA A 1 95 ? 8.258 -1.364 -15.680 1.00 88.25 95 ALA A N 1
ATOM 716 C CA . ALA A 1 95 ? 7.794 -2.127 -16.836 1.00 88.25 95 ALA A CA 1
ATOM 717 C C . ALA A 1 95 ? 7.087 -1.230 -17.863 1.00 88.25 95 ALA A C 1
ATOM 719 O O . ALA A 1 95 ? 7.319 -1.361 -19.060 1.00 88.25 95 ALA A O 1
ATOM 720 N N . PHE A 1 96 ? 6.267 -0.288 -17.398 1.00 93.00 96 PHE A N 1
ATOM 721 C CA . PHE A 1 96 ? 5.588 0.677 -18.257 1.00 93.00 96 PHE A CA 1
ATOM 722 C C . PHE A 1 96 ? 6.576 1.579 -19.004 1.00 93.00 96 PHE A C 1
ATOM 724 O O . PHE A 1 96 ? 6.464 1.731 -20.215 1.00 93.00 96 PHE A O 1
ATOM 731 N N . LEU A 1 97 ? 7.580 2.121 -18.307 1.00 87.75 97 LEU A N 1
ATOM 732 C CA . LEU A 1 97 ? 8.625 2.944 -18.923 1.00 87.75 97 LEU A CA 1
ATOM 733 C C . LEU A 1 97 ? 9.488 2.152 -19.915 1.00 87.75 97 LEU A C 1
ATOM 735 O O . LEU A 1 97 ? 9.881 2.704 -20.932 1.00 87.75 97 LEU A O 1
ATOM 739 N N . LEU A 1 98 ? 9.751 0.869 -19.649 1.00 88.62 98 LEU A N 1
ATOM 740 C CA . LEU A 1 98 ? 10.468 -0.018 -20.574 1.00 88.62 98 LEU A CA 1
ATOM 741 C C . LEU A 1 98 ? 9.656 -0.387 -21.823 1.00 88.62 98 LEU A C 1
ATOM 743 O O . LEU A 1 98 ? 10.251 -0.698 -22.845 1.00 88.62 98 LEU A O 1
ATOM 747 N N . LEU A 1 99 ? 8.324 -0.401 -21.738 1.00 86.56 99 LEU A N 1
ATOM 748 C CA . LEU A 1 99 ? 7.444 -0.688 -22.878 1.00 86.56 99 LEU A CA 1
ATOM 749 C C . LEU A 1 99 ? 7.161 0.548 -23.743 1.00 86.56 99 LEU A C 1
ATOM 751 O O . LEU A 1 99 ? 6.798 0.400 -24.906 1.00 86.56 99 LEU A O 1
ATOM 755 N N . LEU A 1 100 ? 7.272 1.747 -23.168 1.00 75.56 100 LEU A N 1
ATOM 756 C CA . LEU A 1 100 ? 7.089 3.026 -23.862 1.00 75.56 100 LEU A CA 1
ATOM 757 C C . LEU A 1 100 ? 8.388 3.637 -24.397 1.00 75.56 100 LEU A C 1
ATOM 759 O O . LEU A 1 100 ? 8.313 4.527 -25.244 1.00 75.56 100 LEU A O 1
ATOM 763 N N . GLY A 1 101 ? 9.533 3.221 -23.854 1.00 55.81 101 GLY A N 1
ATOM 764 C CA . GLY A 1 101 ? 10.870 3.679 -24.238 1.00 55.81 101 GLY A CA 1
ATOM 765 C C . GLY A 1 101 ? 11.480 2.907 -25.396 1.00 55.81 101 GLY A C 1
ATOM 766 O O . GLY A 1 101 ? 11.106 1.733 -25.601 1.00 55.81 101 GLY A O 1
#

Secondary structure (DSSP, 8-state):
--HHHHHHHHHHHHHHHHHHHHHHHHHS-----GGGSEEEETTEEEETTT----TTSSSHHHHHHTTHHHHHHHTS--HHHHHHHHHHHHHHHHHHHHHH-

Foldseek 3Di:
DDPVVVVVVVVVVVVVVVVVVVVCCVVDVDDPPCVVQWDDDDNDTHGPVRPPPPPPPDCPVVCVVVVVVVVCVVPVVDPVSVVVVVVVVVVVVVVVVVVVD

Radius of gyration: 21.26 Å; chains: 1; bounding box: 50×17×55 Å

Sequence (101 aa):
MDFGTTLAAFGITICIMAFAWRASRRVAPGRRSKGKESMYACGEKLGIADSNVPVESFYASIANAARADRLRDAHNGSLSRYLTWVFAGMVAVMAFLLLLG

pLDDT: mean 72.24, std 11.37, range [50.97, 93.0]